Protein AF-A0AAV4CV41-F1 (afdb_monomer)

Organism: NCBI:txid259542

pLDDT: mean 81.93, std 13.0, range [35.09, 95.69]

Radius of gyration: 21.61 Å; Cα contacts (8 Å, |Δi|>4): 57; chains: 1; bounding box: 54×44×46 Å

Secondary structure (DSSP, 8-state):
-------HHHHHHHHHHHHHHHHHHTT-HHHHHHHHHHHHHHHTHHHHSTTHHHHHHHH-SSB-SSSSTT--B-HHHHHIIIIIHHHHSTTS-------HHHHHHHHHHHHHHHHHHHHHHHTT-

Solvent-accessible surface are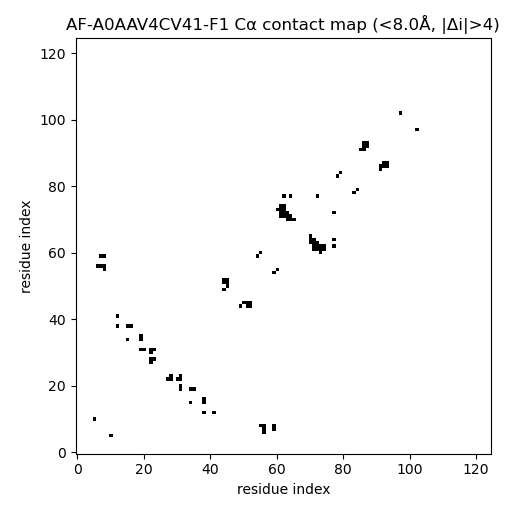a (backbone atoms only — not comparable to full-atom values): 7435 Å² total; per-residue (Å²): 131,85,80,78,78,63,50,77,56,57,44,53,51,53,52,49,63,67,45,38,62,54,26,59,75,64,77,33,55,68,59,30,53,54,48,52,54,50,52,54,50,62,74,44,26,54,82,77,40,71,64,50,54,60,48,35,63,76,58,49,92,39,49,59,94,58,94,55,84,86,59,54,37,55,57,67,62,51,42,49,73,41,57,52,44,50,34,70,38,95,91,35,73,76,74,85,75,76,48,57,67,60,51,51,49,47,65,70,45,43,62,60,53,51,51,50,51,51,53,60,52,61,78,71,111

Foldseek 3Di:
DDPPPDQLLRVVLVVLVVCLVVCVVVVVVVCNVVSVVVSVCSVCVCVVPNPVVVVCSVVNQFDAPDPDPPRTDHPVVVCCVPVVVQLPDDVHVDDPDCPVVVVVVCVVCVVVVVVVVVVVVVVVD

Sequence (125 aa):
MESSQLSYFDLHISCFEQMLPLFFSRDHHNYARYLTTYIILLLNLNDSHPGAEESIRVKGFGVCKSPASGARNAVDLTIEQTINRRAKCKGGIVGFRQNLAAYHKLCITRHNRANLALALFEERG

Mean predicted aligned error: 13.42 Å

Structure (mmCIF, N/CA/C/O backbone):
data_AF-A0AAV4CV41-F1
#
_entry.id   AF-A0AAV4CV41-F1
#
loop_
_atom_site.group_PDB
_atom_site.id
_atom_site.type_symbol
_atom_site.label_atom_id
_atom_site.label_alt_id
_atom_site.label_comp_id
_atom_site.label_asym_id
_atom_site.label_entity_id
_atom_site.label_seq_id
_atom_site.pdbx_PDB_ins_code
_atom_site.Cartn_x
_atom_site.Cartn_y
_atom_site.Cartn_z
_atom_site.occupancy
_atom_site.B_iso_or_equiv
_atom_site.auth_seq_id
_atom_site.auth_comp_id
_atom_site.auth_asym_id
_atom_site.auth_atom_id
_atom_site.pdbx_PDB_model_num
ATOM 1 N N . MET A 1 1 ? -22.294 -17.607 -21.917 1.00 35.09 1 MET A N 1
ATOM 2 C CA . MET A 1 1 ? -20.881 -18.034 -21.918 1.00 35.09 1 MET A CA 1
ATOM 3 C C . MET A 1 1 ? -20.188 -17.128 -20.917 1.00 35.09 1 MET A C 1
ATOM 5 O O . MET A 1 1 ? -20.269 -15.922 -21.106 1.00 35.09 1 MET A O 1
ATOM 9 N N . GLU A 1 2 ? -19.758 -17.689 -19.785 1.00 35.78 2 GLU A N 1
ATOM 10 C CA . GLU A 1 2 ? -19.431 -17.000 -18.523 1.00 35.78 2 GLU A CA 1
ATOM 11 C C . GLU A 1 2 ? -18.678 -15.680 -18.713 1.00 35.78 2 GLU A C 1
ATOM 13 O O . GLU A 1 2 ? -17.533 -15.658 -19.157 1.00 35.78 2 GLU A O 1
ATOM 18 N N . SER A 1 3 ? -19.311 -14.568 -18.334 1.00 40.44 3 SER A N 1
ATOM 19 C CA . SER A 1 3 ? -18.569 -13.359 -17.993 1.00 40.44 3 SER A CA 1
ATOM 20 C C . SER A 1 3 ? -17.770 -13.684 -16.735 1.00 40.44 3 SER A C 1
ATOM 22 O O . SER A 1 3 ? -18.353 -13.825 -15.659 1.00 40.44 3 SER A O 1
ATOM 24 N N . SER A 1 4 ? -16.464 -13.867 -16.889 1.00 46.56 4 SER A N 1
ATOM 25 C CA . SER A 1 4 ? -15.504 -14.124 -15.821 1.00 46.56 4 SER A CA 1
ATOM 26 C C . SER A 1 4 ? -15.662 -13.091 -14.701 1.00 46.56 4 SER A C 1
ATOM 28 O O . SER A 1 4 ? -15.189 -11.960 -14.803 1.00 46.56 4 SER A O 1
ATOM 30 N N . GLN A 1 5 ? -16.352 -13.465 -13.619 1.00 54.09 5 GLN A N 1
ATOM 31 C CA . GLN A 1 5 ? -16.355 -12.696 -12.377 1.00 54.09 5 GLN A CA 1
ATOM 32 C C . GLN A 1 5 ? -14.956 -12.808 -11.767 1.00 54.09 5 GLN A C 1
ATOM 34 O O . GLN A 1 5 ? -14.681 -13.691 -10.959 1.00 54.09 5 GLN A O 1
ATOM 39 N N . LEU A 1 6 ? -14.050 -11.929 -12.194 1.00 60.34 6 LEU A N 1
ATOM 40 C CA . LEU A 1 6 ? -12.780 -11.719 -11.512 1.00 60.34 6 LEU A CA 1
ATOM 41 C C . LEU A 1 6 ? -13.083 -11.367 -10.056 1.00 60.34 6 LEU A C 1
ATOM 43 O O . LEU A 1 6 ? -13.935 -10.515 -9.780 1.00 60.34 6 LEU A O 1
ATOM 47 N N . SER A 1 7 ? -12.401 -12.025 -9.118 1.00 74.56 7 SER A N 1
ATOM 48 C CA . SER A 1 7 ? -12.533 -11.643 -7.717 1.00 74.56 7 SER A CA 1
ATOM 49 C C . SER A 1 7 ? -12.045 -10.200 -7.539 1.00 74.56 7 SER A C 1
ATOM 51 O O . SER A 1 7 ? -11.239 -9.703 -8.329 1.00 74.56 7 SER A O 1
ATOM 53 N N . TYR A 1 8 ? -12.482 -9.521 -6.475 1.00 79.88 8 TYR A N 1
ATOM 54 C CA . TYR A 1 8 ? -12.022 -8.158 -6.177 1.00 79.88 8 TYR A CA 1
ATOM 55 C C . TYR A 1 8 ? -10.490 -8.027 -6.139 1.00 79.88 8 TYR A C 1
ATOM 57 O O . TYR A 1 8 ? -9.971 -6.962 -6.462 1.00 79.88 8 TYR A O 1
ATOM 65 N N . PHE A 1 9 ? -9.773 -9.091 -5.762 1.00 86.50 9 PHE A N 1
ATOM 66 C CA . PHE A 1 9 ? -8.312 -9.112 -5.747 1.00 86.50 9 PHE A CA 1
ATOM 67 C C . PHE A 1 9 ? -7.719 -9.113 -7.159 1.00 86.50 9 PHE A C 1
ATOM 69 O O . PHE A 1 9 ? -6.889 -8.265 -7.480 1.00 86.50 9 PHE A O 1
ATOM 76 N N . ASP A 1 10 ? -8.201 -10.007 -8.020 1.00 88.81 10 ASP A N 1
ATOM 77 C CA . ASP A 1 10 ? -7.690 -10.145 -9.389 1.00 88.81 10 ASP A CA 1
ATOM 78 C C . ASP A 1 10 ? -8.068 -8.926 -10.239 1.00 88.81 10 ASP A C 1
ATOM 80 O O . ASP A 1 10 ? -7.270 -8.437 -11.037 1.00 88.81 10 ASP A O 1
ATOM 84 N N . LEU A 1 11 ? -9.266 -8.374 -10.011 1.00 88.06 11 LEU A N 1
ATOM 85 C CA . LEU A 1 11 ? -9.707 -7.130 -10.635 1.00 88.06 11 LEU A CA 1
ATOM 86 C C . LEU A 1 11 ? -8.804 -5.952 -10.246 1.00 88.06 11 LEU A C 1
ATOM 88 O O . LEU A 1 11 ? -8.455 -5.135 -11.093 1.00 88.06 11 LEU A O 1
ATOM 92 N N . HIS A 1 12 ? -8.416 -5.861 -8.973 1.00 89.44 12 HIS A N 1
ATOM 93 C CA . HIS A 1 12 ? -7.544 -4.795 -8.476 1.00 89.44 12 HIS A CA 1
ATOM 94 C C . HIS A 1 12 ? -6.160 -4.837 -9.132 1.00 89.44 12 HIS A C 1
ATOM 96 O O . HIS A 1 12 ? -5.669 -3.802 -9.582 1.00 89.44 12 HIS A O 1
ATOM 102 N N . ILE A 1 13 ? -5.567 -6.029 -9.253 1.00 92.38 13 ILE A N 1
ATOM 103 C CA . ILE A 1 13 ? -4.292 -6.221 -9.958 1.00 92.38 13 ILE A CA 1
ATOM 104 C C . ILE A 1 13 ? -4.444 -5.867 -11.441 1.00 92.38 13 ILE A C 1
ATOM 106 O O . ILE A 1 13 ? -3.693 -5.032 -11.944 1.00 92.38 13 ILE A O 1
ATOM 110 N N . SER A 1 14 ? -5.462 -6.412 -12.116 1.00 93.88 14 SER A N 1
ATOM 111 C CA . SER A 1 14 ? -5.679 -6.186 -13.550 1.00 93.88 14 SER A CA 1
ATOM 112 C C . SER A 1 14 ? -5.886 -4.707 -13.894 1.00 93.88 14 SER A C 1
ATOM 114 O O . SER A 1 14 ? -5.331 -4.212 -14.876 1.00 93.88 14 SER A O 1
ATOM 116 N N . CYS A 1 15 ? -6.639 -3.966 -13.076 1.00 93.69 15 CYS A N 1
ATOM 117 C CA . CYS A 1 15 ? -6.804 -2.523 -13.250 1.00 93.69 15 CYS A CA 1
ATOM 118 C C . CYS A 1 15 ? -5.459 -1.791 -13.185 1.00 93.69 15 CYS A C 1
ATOM 120 O O . CYS A 1 15 ? -5.188 -0.914 -14.007 1.00 93.69 15 CYS A O 1
ATOM 122 N N . PHE A 1 16 ? -4.596 -2.150 -12.235 1.00 94.12 16 PHE A N 1
ATOM 123 C CA . PHE A 1 16 ? -3.294 -1.508 -12.095 1.00 94.12 16 PHE A CA 1
ATOM 124 C C . PHE A 1 16 ? -2.312 -1.873 -13.203 1.00 94.12 16 PHE A C 1
ATOM 126 O O . PHE A 1 16 ? -1.596 -0.988 -13.676 1.00 94.12 16 PHE A O 1
ATOM 133 N N . GLU A 1 17 ? -2.321 -3.116 -13.676 1.00 94.69 17 GLU A N 1
ATOM 134 C CA . GLU A 1 17 ? -1.551 -3.525 -14.855 1.00 94.69 17 GLU A CA 1
ATOM 135 C C . GLU A 1 17 ? -1.960 -2.722 -16.097 1.00 94.69 17 GLU A C 1
ATOM 137 O O . GLU A 1 17 ? -1.099 -2.251 -16.837 1.00 94.69 17 GLU A O 1
ATOM 142 N N . GLN A 1 18 ? -3.261 -2.477 -16.288 1.00 95.06 18 GLN A N 1
ATOM 143 C CA . GLN A 1 18 ? -3.771 -1.666 -17.401 1.00 95.06 18 GLN A CA 1
ATOM 144 C C . GLN A 1 18 ? -3.461 -0.168 -17.252 1.00 95.06 18 GLN A C 1
ATOM 146 O O . GLN A 1 18 ? -3.247 0.526 -18.247 1.00 95.06 18 GLN A O 1
ATOM 151 N N . MET A 1 19 ? -3.414 0.355 -16.023 1.00 95.50 19 MET A N 1
ATOM 152 C CA . MET A 1 19 ? -3.051 1.753 -15.760 1.00 95.50 19 MET A CA 1
ATOM 153 C C . MET A 1 19 ? -1.551 2.019 -15.910 1.00 95.50 19 MET A C 1
ATOM 155 O O . MET A 1 19 ? -1.155 3.145 -16.215 1.00 95.50 19 MET A O 1
ATOM 159 N N . LEU A 1 20 ? -0.703 1.014 -15.693 1.00 95.19 20 LEU A N 1
ATOM 160 C CA . LEU A 1 20 ? 0.745 1.190 -15.662 1.00 95.19 20 LEU A CA 1
ATOM 161 C C . LEU A 1 20 ? 1.317 1.806 -16.964 1.00 95.19 20 LEU A C 1
ATOM 163 O O . LEU A 1 20 ? 2.045 2.800 -16.861 1.00 95.19 20 LEU A O 1
ATOM 167 N N . PRO A 1 21 ? 0.943 1.351 -18.180 1.00 95.19 21 PRO A N 1
ATOM 168 C CA . PRO A 1 21 ? 1.339 2.005 -19.433 1.00 95.19 21 PRO A CA 1
ATOM 169 C C . PRO A 1 21 ? 0.876 3.464 -19.547 1.00 95.19 21 PRO A C 1
ATOM 171 O O . PRO A 1 21 ? 1.560 4.297 -20.148 1.00 95.19 21 PRO A O 1
ATOM 174 N N . LEU A 1 22 ? -0.271 3.811 -18.953 1.00 95.56 22 LEU A N 1
ATOM 175 C CA . LEU A 1 22 ? -0.772 5.186 -18.952 1.00 95.56 22 LEU A CA 1
ATOM 176 C C . LEU A 1 22 ? 0.122 6.094 -18.104 1.00 95.56 22 LEU A C 1
ATOM 178 O O . LEU A 1 22 ? 0.401 7.219 -18.503 1.00 95.56 22 LEU A O 1
ATOM 182 N N . PHE A 1 23 ? 0.637 5.608 -16.972 1.0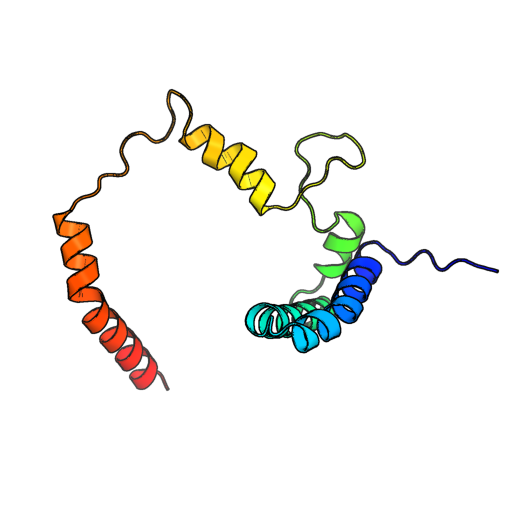0 95.19 23 PHE A N 1
ATOM 183 C CA . PHE A 1 23 ? 1.580 6.389 -16.170 1.00 95.19 23 PHE A CA 1
ATOM 184 C C . PHE A 1 23 ? 2.925 6.584 -16.866 1.00 95.19 23 PHE A C 1
ATOM 186 O O . PHE A 1 23 ? 3.481 7.681 -16.797 1.00 95.19 23 PHE A O 1
ATOM 193 N N . PHE A 1 24 ? 3.417 5.563 -17.572 1.00 92.94 24 PHE A N 1
ATOM 194 C CA . PHE A 1 24 ? 4.619 5.698 -18.395 1.00 92.94 24 PHE A CA 1
ATOM 195 C C . PHE A 1 24 ? 4.422 6.677 -19.559 1.00 92.94 24 PHE A C 1
ATOM 197 O O . PHE A 1 24 ? 5.305 7.483 -19.820 1.00 92.94 24 PHE A O 1
ATOM 204 N N . SER A 1 25 ? 3.264 6.664 -20.225 1.00 95.69 25 SER A N 1
ATOM 205 C CA . SER A 1 25 ? 3.001 7.549 -21.375 1.00 95.69 25 SER A CA 1
ATOM 206 C C . SER A 1 25 ? 2.665 9.000 -21.008 1.00 95.69 25 SER A C 1
ATOM 208 O O . SER A 1 25 ? 2.638 9.862 -21.884 1.00 95.69 25 SER A O 1
ATOM 210 N N . ARG A 1 26 ? 2.391 9.291 -19.731 1.00 94.44 26 ARG A N 1
ATOM 211 C CA . ARG A 1 26 ? 1.999 10.624 -19.233 1.00 94.44 26 ARG A CA 1
ATOM 212 C C . ARG A 1 26 ? 3.057 11.286 -18.343 1.00 94.44 26 ARG A C 1
ATOM 214 O O . ARG A 1 26 ? 2.710 12.136 -17.529 1.00 94.44 26 ARG A O 1
ATOM 221 N N . ASP A 1 27 ? 4.320 10.872 -18.452 1.00 93.50 27 ASP A N 1
ATOM 222 C CA . ASP A 1 27 ? 5.445 11.380 -17.645 1.00 93.50 27 ASP A CA 1
ATOM 223 C C . ASP A 1 27 ? 5.226 11.283 -16.120 1.00 93.50 27 ASP A C 1
ATOM 225 O O . ASP A 1 27 ? 5.861 11.968 -15.312 1.00 93.50 27 ASP A O 1
ATOM 229 N N . HIS A 1 28 ? 4.359 10.372 -15.673 1.00 92.88 28 HIS A N 1
ATOM 230 C CA . HIS A 1 28 ? 4.106 10.111 -14.259 1.00 92.88 28 HIS A CA 1
ATOM 231 C C . HIS A 1 28 ? 5.100 9.079 -13.706 1.00 92.88 28 HIS A C 1
ATOM 233 O O . HIS A 1 28 ? 4.719 8.104 -13.058 1.00 92.88 28 HIS A O 1
ATOM 239 N N . HIS A 1 29 ? 6.399 9.306 -13.928 1.00 91.19 29 HIS A N 1
ATOM 240 C CA . HIS A 1 29 ? 7.472 8.343 -13.644 1.00 91.19 29 HIS A CA 1
ATOM 241 C C . HIS A 1 29 ? 7.500 7.838 -12.198 1.00 91.19 29 HIS A C 1
ATOM 243 O O . HIS A 1 29 ? 7.791 6.668 -11.958 1.00 91.19 29 HIS A O 1
ATOM 249 N N . ASN A 1 30 ? 7.180 8.695 -11.223 1.00 93.88 30 ASN A N 1
ATOM 250 C CA . ASN A 1 30 ? 7.110 8.272 -9.824 1.00 93.88 30 ASN A CA 1
ATOM 251 C C . ASN A 1 30 ? 5.963 7.282 -9.598 1.00 93.88 30 ASN A C 1
ATOM 253 O O . ASN A 1 30 ? 6.179 6.240 -8.989 1.00 93.88 30 ASN A O 1
ATOM 257 N N . TYR A 1 31 ? 4.775 7.563 -10.138 1.00 93.12 31 TYR A N 1
ATOM 258 C CA . TYR A 1 31 ? 3.639 6.645 -10.050 1.00 93.12 31 TYR A CA 1
ATOM 259 C C . TYR A 1 31 ? 3.926 5.340 -10.785 1.00 93.12 31 TYR A C 1
ATOM 261 O O . TYR A 1 31 ? 3.701 4.281 -10.216 1.00 93.12 31 TYR A O 1
ATOM 269 N N . ALA A 1 32 ? 4.504 5.399 -11.986 1.00 93.75 32 ALA A N 1
ATOM 270 C CA . ALA A 1 32 ? 4.883 4.208 -12.740 1.00 93.75 32 ALA A CA 1
ATOM 271 C C . ALA A 1 32 ? 5.885 3.332 -11.965 1.00 93.75 32 ALA A C 1
ATOM 273 O O . ALA A 1 32 ? 5.688 2.123 -11.834 1.00 93.75 32 ALA A O 1
ATOM 274 N N . ARG A 1 33 ? 6.919 3.946 -11.369 1.00 94.38 33 ARG A N 1
ATOM 275 C CA . ARG A 1 33 ? 7.912 3.249 -10.538 1.00 94.38 33 ARG A CA 1
ATOM 276 C C . ARG A 1 33 ? 7.257 2.556 -9.344 1.00 94.38 33 ARG A C 1
ATOM 278 O O . ARG A 1 33 ? 7.427 1.353 -9.173 1.00 94.38 33 ARG A O 1
ATOM 285 N N . TYR A 1 34 ? 6.508 3.302 -8.531 1.00 95.44 34 TYR A N 1
ATOM 286 C CA . TYR A 1 34 ? 5.906 2.751 -7.316 1.00 95.44 34 TYR A CA 1
ATOM 287 C C . TYR A 1 34 ? 4.808 1.733 -7.618 1.00 95.44 34 TYR A C 1
ATOM 289 O O . TYR A 1 34 ? 4.718 0.724 -6.923 1.00 95.44 34 TYR A O 1
ATOM 297 N N . LEU A 1 35 ? 4.014 1.953 -8.669 1.00 95.25 35 LEU A N 1
ATOM 298 C CA . LEU A 1 35 ? 2.970 1.020 -9.070 1.00 95.25 35 LEU A CA 1
ATOM 299 C C . LEU A 1 35 ? 3.554 -0.309 -9.552 1.00 95.25 35 LEU A C 1
ATOM 301 O O . LEU A 1 35 ? 3.037 -1.358 -9.186 1.00 95.25 35 LEU A O 1
ATOM 305 N N . THR A 1 36 ? 4.663 -0.277 -10.297 1.00 95.50 36 THR A N 1
ATOM 306 C CA . THR A 1 36 ? 5.364 -1.496 -10.732 1.00 95.50 36 THR A CA 1
ATOM 307 C C . THR A 1 36 ? 5.793 -2.334 -9.528 1.00 95.50 36 THR A C 1
ATOM 309 O O . THR A 1 36 ? 5.482 -3.520 -9.450 1.00 95.50 36 THR A O 1
ATOM 312 N N . THR A 1 37 ? 6.459 -1.716 -8.545 1.00 95.44 37 THR A N 1
ATOM 313 C CA . THR A 1 37 ? 6.863 -2.412 -7.313 1.00 95.44 37 THR A CA 1
ATOM 314 C C . THR A 1 37 ? 5.655 -2.935 -6.542 1.00 95.44 37 THR A C 1
ATOM 316 O O . THR A 1 37 ? 5.680 -4.059 -6.054 1.00 95.44 37 THR A O 1
ATOM 319 N N . TYR A 1 38 ? 4.585 -2.146 -6.457 1.00 94.44 38 TYR A N 1
ATOM 320 C CA . TYR A 1 38 ? 3.358 -2.543 -5.775 1.00 94.44 38 TYR A CA 1
ATOM 321 C C . TYR A 1 38 ? 2.700 -3.776 -6.414 1.00 94.44 38 TYR A C 1
ATOM 323 O O . TYR A 1 38 ? 2.342 -4.702 -5.692 1.00 94.44 38 TYR A O 1
ATOM 331 N N . ILE A 1 39 ? 2.597 -3.832 -7.747 1.00 95.00 39 ILE A N 1
ATOM 332 C CA . ILE A 1 39 ? 2.060 -5.001 -8.463 1.00 95.00 39 ILE A CA 1
ATOM 333 C C . ILE A 1 39 ? 2.919 -6.240 -8.181 1.00 95.00 39 ILE A C 1
ATOM 335 O O . ILE A 1 39 ? 2.381 -7.278 -7.811 1.00 95.00 39 ILE A O 1
ATOM 339 N N . ILE A 1 40 ? 4.250 -6.127 -8.264 1.00 95.12 40 ILE A N 1
ATOM 340 C CA . ILE A 1 40 ? 5.167 -7.245 -7.974 1.00 95.12 40 ILE A CA 1
ATOM 341 C C . ILE A 1 40 ? 4.980 -7.763 -6.540 1.00 95.12 40 ILE A C 1
ATOM 343 O O . ILE A 1 40 ? 4.978 -8.972 -6.316 1.00 95.12 40 ILE A O 1
ATOM 347 N N . LEU A 1 41 ? 4.798 -6.868 -5.565 1.00 94.25 41 LEU A N 1
ATOM 348 C CA . LEU A 1 41 ? 4.532 -7.257 -4.177 1.00 94.25 41 LEU A CA 1
ATOM 349 C C . LEU A 1 41 ? 3.201 -8.003 -4.027 1.00 94.25 41 LEU A C 1
ATOM 351 O O . LEU A 1 41 ? 3.134 -8.956 -3.256 1.00 94.25 41 LEU A O 1
ATOM 355 N N . LEU A 1 42 ? 2.158 -7.594 -4.757 1.00 92.62 42 LEU A N 1
ATOM 356 C CA . LEU A 1 42 ? 0.868 -8.289 -4.749 1.00 92.62 42 LEU A CA 1
ATOM 357 C C . LEU A 1 42 ? 0.943 -9.670 -5.409 1.00 92.62 42 LEU A C 1
ATOM 359 O O . LEU A 1 42 ? 0.320 -10.603 -4.913 1.00 92.62 42 LEU A O 1
ATOM 363 N N . LEU A 1 43 ? 1.712 -9.815 -6.489 1.00 92.94 43 LEU A N 1
ATOM 364 C CA . LEU A 1 43 ? 1.900 -11.103 -7.163 1.00 92.94 43 LEU A CA 1
ATOM 365 C C . LEU A 1 43 ? 2.716 -12.088 -6.309 1.00 92.94 43 LEU A C 1
ATOM 367 O O . LEU A 1 43 ? 2.419 -13.276 -6.291 1.00 92.94 43 LEU A O 1
ATOM 371 N N . ASN A 1 44 ? 3.690 -11.588 -5.542 1.00 94.62 44 ASN A N 1
ATOM 372 C CA . ASN A 1 44 ? 4.514 -12.387 -4.624 1.00 94.62 44 ASN A CA 1
ATOM 373 C C . ASN A 1 44 ? 3.931 -12.467 -3.201 1.00 94.62 44 ASN A C 1
ATOM 375 O O . ASN A 1 44 ? 4.645 -12.755 -2.231 1.00 94.62 44 ASN A O 1
ATOM 379 N N . LEU A 1 45 ? 2.647 -12.147 -3.027 1.00 91.88 45 LEU A N 1
ATOM 380 C CA . LEU A 1 45 ? 2.067 -11.989 -1.699 1.00 91.88 45 LEU A CA 1
ATOM 381 C C . LEU A 1 45 ? 1.996 -13.318 -0.939 1.00 91.88 45 LEU A C 1
ATOM 383 O O . LEU A 1 45 ? 2.286 -13.333 0.252 1.00 91.88 45 LEU A O 1
ATOM 387 N N . ASN A 1 46 ? 1.682 -14.427 -1.614 1.00 90.81 46 ASN A N 1
ATOM 388 C CA . ASN A 1 46 ? 1.635 -15.748 -0.976 1.00 90.81 46 ASN A CA 1
ATOM 389 C C . ASN A 1 46 ? 3.002 -16.228 -0.490 1.00 90.81 46 ASN A C 1
ATOM 391 O O . ASN A 1 46 ? 3.077 -16.831 0.577 1.00 90.81 46 ASN A O 1
ATOM 395 N N . ASP A 1 47 ? 4.067 -15.929 -1.234 1.00 92.81 47 ASP A N 1
ATOM 396 C CA . ASP A 1 47 ? 5.423 -16.344 -0.869 1.00 92.81 47 ASP A CA 1
ATOM 397 C C . ASP A 1 47 ? 5.989 -15.472 0.255 1.00 92.81 47 ASP A C 1
ATOM 399 O O . ASP A 1 47 ? 6.614 -15.967 1.191 1.00 92.81 47 ASP A O 1
ATOM 403 N N . SER A 1 48 ? 5.753 -14.159 0.184 1.00 94.06 48 SER A N 1
ATOM 404 C CA . SER A 1 48 ? 6.250 -13.213 1.188 1.00 94.06 48 SER A CA 1
ATOM 405 C C . SER A 1 48 ? 5.430 -13.220 2.482 1.00 94.06 48 SER A C 1
ATOM 407 O O . SER A 1 48 ? 5.992 -13.051 3.563 1.00 94.06 48 SER A O 1
ATOM 409 N N . HIS A 1 49 ? 4.109 -13.401 2.385 1.00 92.00 49 HIS A N 1
ATOM 410 C CA . HIS A 1 49 ? 3.161 -13.340 3.498 1.00 92.00 49 HIS A CA 1
ATOM 411 C C . HIS A 1 49 ? 2.026 -14.371 3.315 1.00 92.00 49 HIS A C 1
ATOM 413 O O . HIS A 1 49 ? 0.896 -14.003 2.964 1.00 92.00 49 HIS A O 1
ATOM 419 N N . PRO A 1 50 ? 2.286 -15.664 3.582 1.00 93.62 50 PRO A N 1
ATOM 420 C CA . PRO A 1 50 ? 1.288 -16.723 3.445 1.00 93.62 50 PRO A CA 1
ATOM 421 C C . PRO A 1 50 ? -0.027 -16.403 4.177 1.00 93.62 50 PRO A C 1
ATOM 423 O O . PRO A 1 50 ? -0.026 -15.990 5.337 1.00 93.62 50 PRO A O 1
ATOM 426 N N . GLY A 1 51 ? -1.163 -16.579 3.495 1.00 89.25 51 GLY A N 1
ATOM 427 C CA . GLY A 1 51 ? -2.506 -16.304 4.034 1.00 89.25 51 GLY A CA 1
ATOM 428 C C . GLY A 1 51 ? -2.969 -14.841 3.943 1.00 89.25 51 GLY A C 1
ATOM 429 O O . GLY A 1 51 ? -4.138 -14.541 4.219 1.00 89.25 51 GLY A O 1
ATOM 430 N N . ALA A 1 52 ? -2.101 -13.916 3.517 1.00 89.19 52 ALA A N 1
ATOM 431 C CA . ALA A 1 52 ? -2.491 -12.527 3.281 1.00 89.19 52 ALA A CA 1
ATOM 432 C C . ALA A 1 52 ? -3.417 -12.393 2.063 1.00 89.19 52 ALA A C 1
ATOM 434 O O . ALA A 1 52 ? -4.407 -11.666 2.138 1.00 89.19 52 ALA A O 1
ATOM 435 N N . GLU A 1 53 ? -3.154 -13.122 0.974 1.00 89.00 53 GLU A N 1
ATOM 436 C CA . GLU A 1 53 ? -4.013 -13.098 -0.215 1.00 89.00 53 GLU A CA 1
ATOM 437 C C . GLU A 1 53 ? -5.435 -13.570 0.106 1.00 89.00 53 GLU A C 1
ATOM 439 O O . GLU A 1 53 ? -6.398 -12.870 -0.199 1.00 89.00 53 GLU A O 1
ATOM 444 N N . GLU A 1 54 ? -5.580 -14.706 0.793 1.00 88.56 54 GLU A N 1
ATOM 445 C CA . GLU A 1 54 ? -6.885 -15.216 1.230 1.00 88.56 54 GLU A CA 1
ATOM 446 C C . GLU A 1 54 ? -7.606 -14.201 2.127 1.00 88.56 54 GLU A C 1
ATOM 448 O O . GLU A 1 54 ? -8.780 -13.882 1.915 1.00 88.56 54 GLU A O 1
ATOM 453 N N . SER A 1 55 ? -6.878 -13.608 3.078 1.00 86.44 55 SER A N 1
ATOM 454 C CA . SER A 1 55 ? -7.417 -12.556 3.939 1.00 86.44 55 SER A CA 1
ATOM 455 C C . SER A 1 55 ? -7.934 -11.363 3.136 1.00 86.44 55 SER A C 1
ATOM 457 O O . SER A 1 55 ? -8.988 -10.828 3.476 1.00 86.44 55 SER A O 1
ATOM 459 N N . ILE A 1 56 ? -7.243 -10.951 2.071 1.00 86.88 56 ILE A N 1
ATOM 460 C CA . ILE A 1 56 ? -7.670 -9.849 1.201 1.00 86.88 56 ILE A CA 1
ATOM 461 C C . ILE A 1 56 ? -8.822 -10.275 0.289 1.00 86.88 56 ILE A C 1
ATOM 463 O O . ILE A 1 56 ? -9.733 -9.485 0.066 1.00 86.88 56 ILE A O 1
ATOM 467 N N . ARG A 1 57 ? -8.854 -11.510 -0.212 1.00 86.56 57 ARG A N 1
ATOM 468 C CA . ARG A 1 57 ? -9.983 -12.007 -1.013 1.00 86.56 57 ARG A CA 1
ATOM 469 C C . ARG A 1 57 ? -11.278 -12.033 -0.196 1.00 86.56 57 ARG A C 1
ATOM 471 O O . ARG A 1 57 ? -12.325 -11.645 -0.706 1.00 86.56 57 ARG A O 1
ATOM 478 N N . VAL A 1 58 ? -11.201 -12.397 1.086 1.00 83.56 58 VAL A N 1
ATOM 479 C CA . VAL A 1 58 ? -12.358 -12.423 2.001 1.00 83.56 58 VAL A CA 1
ATOM 480 C C . VAL A 1 58 ? -12.700 -11.031 2.540 1.00 83.56 58 VAL A C 1
ATOM 482 O O . VAL A 1 58 ? -13.868 -10.642 2.597 1.00 83.56 58 VAL A O 1
ATOM 485 N N . LYS A 1 59 ? -11.695 -10.265 2.980 1.00 78.75 59 LYS A N 1
ATOM 486 C CA . LYS A 1 59 ? -11.895 -8.990 3.686 1.00 78.75 59 LYS A CA 1
ATOM 487 C C . LYS A 1 59 ? -11.726 -7.766 2.793 1.00 78.75 59 LYS A C 1
ATOM 489 O O . LYS A 1 59 ? -12.041 -6.685 3.263 1.00 78.75 59 LYS A O 1
ATOM 494 N N . GLY A 1 60 ? -11.282 -7.878 1.550 1.00 81.19 60 GLY A N 1
ATOM 495 C CA . GLY A 1 60 ? -10.986 -6.755 0.654 1.00 81.19 60 GLY A CA 1
ATOM 496 C C . GLY A 1 60 ? -9.803 -5.878 1.098 1.00 81.19 60 GLY A C 1
ATOM 497 O O . GLY A 1 60 ? -9.272 -6.013 2.197 1.00 81.19 60 GLY A O 1
ATOM 498 N N . PHE A 1 61 ? -9.419 -4.921 0.247 1.00 81.69 61 PHE A N 1
ATOM 499 C CA . PHE A 1 61 ? -8.329 -3.962 0.511 1.00 81.69 61 PHE A CA 1
ATOM 500 C C . PHE A 1 61 ? -8.725 -2.769 1.399 1.00 81.69 61 PHE A C 1
ATOM 502 O O . PHE A 1 61 ? -7.872 -1.997 1.832 1.00 81.69 61 PHE A O 1
ATOM 509 N N . GLY A 1 62 ? -10.025 -2.571 1.625 1.00 83.81 62 GLY A N 1
ATOM 510 C CA . GLY A 1 62 ? -10.568 -1.394 2.298 1.00 83.81 62 GLY A CA 1
ATOM 511 C C . GLY A 1 62 ? -11.094 -1.689 3.697 1.00 83.81 62 GLY A C 1
ATOM 512 O O . GLY A 1 62 ? -11.583 -2.781 3.989 1.00 83.81 62 GLY A O 1
ATOM 513 N N . VAL A 1 63 ? -11.077 -0.670 4.546 1.00 83.12 63 VAL A N 1
ATOM 514 C CA . VAL A 1 63 ? -11.649 -0.712 5.895 1.00 83.12 63 VAL A CA 1
ATOM 515 C C . VAL A 1 63 ? -13.062 -0.142 5.880 1.00 83.12 63 VAL A C 1
ATOM 517 O O . VAL A 1 63 ? -13.365 0.786 5.132 1.00 83.12 63 VAL A O 1
ATOM 520 N N . CYS A 1 64 ? -13.943 -0.701 6.705 1.00 82.56 64 CYS A N 1
ATOM 521 C CA . CYS A 1 64 ? -15.313 -0.225 6.843 1.00 82.56 64 CYS A CA 1
ATOM 522 C C . CYS A 1 64 ? -15.568 0.224 8.278 1.00 82.56 64 CYS A C 1
ATOM 524 O O . CYS A 1 64 ? -15.226 -0.486 9.220 1.00 82.56 64 CYS A O 1
ATOM 526 N N . LYS A 1 65 ? -16.191 1.392 8.445 1.00 80.56 65 LYS A N 1
ATOM 527 C CA . LYS A 1 65 ? -16.625 1.890 9.763 1.00 80.56 65 LYS A CA 1
ATOM 528 C C . LYS A 1 65 ? -18.058 1.490 10.103 1.00 80.56 65 LYS A C 1
ATOM 530 O O . LYS A 1 65 ? -18.463 1.618 11.253 1.00 80.56 65 LYS A O 1
ATOM 535 N N . SER A 1 66 ? -18.828 1.072 9.103 1.00 80.12 66 SER A N 1
ATOM 536 C CA . SER A 1 66 ? -20.212 0.637 9.246 1.00 80.12 66 SER A CA 1
ATOM 537 C C . SER A 1 66 ? -20.359 -0.797 8.728 1.00 80.12 66 SER A C 1
ATOM 539 O O . SER A 1 66 ? -19.555 -1.249 7.916 1.00 80.12 66 SER A O 1
ATOM 541 N N . PRO A 1 67 ? -21.385 -1.538 9.160 1.00 77.50 67 PRO A N 1
ATOM 542 C CA . PRO A 1 67 ? -21.684 -2.856 8.603 1.00 77.50 67 PRO A CA 1
ATOM 543 C C . PRO A 1 67 ? -22.344 -2.784 7.212 1.00 77.50 67 PRO A C 1
ATOM 545 O O . PRO A 1 67 ? -22.693 -3.816 6.649 1.00 77.50 67 PRO A O 1
ATOM 548 N N . ALA A 1 68 ? -22.546 -1.583 6.655 1.00 80.25 68 ALA A N 1
ATOM 549 C CA . ALA A 1 68 ? -23.202 -1.410 5.366 1.00 80.25 68 ALA A CA 1
ATOM 550 C C . ALA A 1 68 ? -22.329 -1.941 4.218 1.00 80.25 68 ALA A C 1
ATOM 552 O O . ALA A 1 68 ? -21.130 -1.652 4.136 1.00 80.25 68 ALA A O 1
ATOM 553 N N . SER A 1 69 ? -22.954 -2.687 3.305 1.00 73.19 69 SER A N 1
ATOM 554 C CA . SER A 1 69 ? -22.301 -3.147 2.078 1.00 73.19 69 SER A CA 1
ATOM 555 C C . SER A 1 69 ? -21.858 -1.952 1.226 1.00 73.19 69 SER A C 1
ATOM 557 O O . SER A 1 69 ? -22.561 -0.948 1.141 1.00 73.19 69 SER A O 1
ATOM 559 N N . GLY A 1 70 ? -20.667 -2.038 0.628 1.00 72.12 70 GLY A N 1
ATOM 560 C CA . GLY A 1 70 ? -20.104 -0.980 -0.221 1.00 72.12 70 GLY A CA 1
ATOM 561 C C . GLY A 1 70 ? -19.534 0.242 0.512 1.00 72.12 70 GLY A C 1
ATOM 562 O O . GLY A 1 70 ? -18.974 1.117 -0.135 1.00 72.12 70 GLY A O 1
ATOM 563 N N . ALA A 1 71 ? -19.592 0.311 1.846 1.00 78.56 71 ALA A N 1
ATOM 564 C CA . ALA A 1 71 ? -19.076 1.455 2.612 1.00 78.56 71 ALA A CA 1
ATOM 565 C C . ALA A 1 71 ? -17.564 1.378 2.935 1.00 78.56 71 ALA A C 1
ATOM 567 O O . ALA A 1 71 ? -17.047 2.153 3.751 1.00 78.56 71 ALA A O 1
ATOM 568 N N . ARG A 1 72 ? -16.844 0.433 2.315 1.00 81.69 72 ARG A N 1
ATOM 569 C CA . ARG A 1 72 ? -15.398 0.261 2.495 1.00 81.69 72 ARG A CA 1
ATOM 570 C C . ARG A 1 72 ? -14.646 1.395 1.816 1.00 81.69 72 ARG A C 1
ATOM 572 O O . ARG A 1 72 ? -14.923 1.737 0.674 1.00 81.69 72 ARG A O 1
ATOM 579 N N . ASN A 1 73 ? -13.660 1.935 2.515 1.00 83.69 73 ASN A N 1
ATOM 580 C CA . ASN A 1 73 ? -12.822 3.020 2.031 1.00 83.69 73 ASN A CA 1
ATOM 581 C C . ASN A 1 73 ? -11.344 2.660 2.162 1.00 83.69 73 ASN A C 1
ATOM 583 O O . ASN A 1 73 ? -10.969 1.745 2.903 1.00 83.69 73 ASN A O 1
ATOM 587 N N . ALA A 1 74 ? -10.498 3.414 1.460 1.00 84.56 74 ALA A N 1
ATOM 588 C CA . ALA A 1 74 ? -9.059 3.340 1.651 1.00 84.56 74 ALA A CA 1
ATOM 589 C C . ALA A 1 74 ? -8.698 3.582 3.129 1.00 84.56 74 ALA A C 1
ATOM 591 O O . ALA A 1 74 ? -9.329 4.390 3.825 1.00 84.56 74 ALA A O 1
ATOM 592 N N . VAL A 1 75 ? -7.677 2.867 3.606 1.00 84.56 75 VAL A N 1
ATOM 593 C CA . VAL A 1 75 ? -7.221 2.926 5.005 1.00 84.56 75 VAL A CA 1
ATOM 594 C C . VAL A 1 75 ? -6.852 4.352 5.404 1.00 84.56 75 VAL A C 1
ATOM 596 O O . VAL A 1 75 ? -7.300 4.826 6.445 1.00 84.56 75 VAL A O 1
ATOM 599 N N . ASP A 1 76 ? -6.121 5.057 4.542 1.00 84.12 76 ASP A N 1
ATOM 600 C CA . ASP A 1 76 ? -5.682 6.434 4.781 1.00 84.12 76 ASP A CA 1
ATOM 601 C C . ASP A 1 76 ? -6.861 7.401 4.979 1.00 84.12 76 ASP A C 1
ATOM 603 O O . ASP A 1 76 ? -6.939 8.114 5.981 1.00 84.12 76 ASP A O 1
ATOM 607 N N . LEU A 1 77 ? -7.869 7.321 4.104 1.00 86.69 77 LEU A N 1
ATOM 608 C CA . LEU A 1 77 ? -9.086 8.126 4.224 1.00 86.69 77 LEU A CA 1
ATOM 609 C C . LEU A 1 77 ? -9.803 7.866 5.556 1.00 86.69 77 LEU A C 1
ATOM 611 O O . LEU A 1 77 ? -10.327 8.780 6.195 1.00 86.69 77 LEU A O 1
ATOM 615 N N . THR A 1 78 ? -9.802 6.612 6.002 1.00 86.31 78 THR A N 1
ATOM 616 C CA . THR A 1 78 ? -10.408 6.232 7.277 1.00 86.31 78 THR A CA 1
ATOM 617 C C . THR A 1 78 ? -9.624 6.781 8.460 1.00 86.31 78 THR A C 1
ATOM 619 O O . THR A 1 78 ? -10.245 7.264 9.408 1.00 86.31 78 THR A O 1
ATOM 622 N N . ILE A 1 79 ? -8.290 6.768 8.409 1.00 85.56 79 ILE A N 1
ATOM 623 C CA . ILE A 1 79 ? -7.424 7.383 9.424 1.00 85.56 79 ILE A CA 1
ATOM 624 C C . ILE A 1 79 ? -7.694 8.889 9.509 1.00 85.56 79 ILE A C 1
ATOM 626 O O . ILE A 1 79 ? -7.916 9.397 10.613 1.00 85.56 79 ILE A O 1
ATOM 630 N N . GLU A 1 80 ? -7.785 9.591 8.373 1.00 86.31 80 GLU A N 1
ATOM 631 C CA . GLU A 1 80 ? -8.078 11.030 8.365 1.00 86.31 80 GLU A CA 1
ATOM 632 C C . GLU A 1 80 ? -9.444 11.318 9.012 1.00 86.31 80 GLU A C 1
ATOM 634 O O . GLU A 1 80 ? -9.573 12.160 9.905 1.00 86.31 80 GLU A O 1
ATOM 639 N N . GLN A 1 81 ? -10.469 10.549 8.635 1.00 83.88 81 GLN A N 1
ATOM 640 C CA . GLN A 1 81 ? -11.834 10.706 9.145 1.00 83.88 81 GLN A CA 1
ATOM 641 C C . GLN A 1 81 ? -12.034 10.231 10.594 1.00 83.88 81 GLN A C 1
ATOM 643 O O . GLN A 1 81 ? -13.099 10.480 11.175 1.00 83.88 81 GLN A O 1
ATOM 648 N N . THR A 1 82 ? -11.075 9.506 11.174 1.00 84.69 82 THR A N 1
ATOM 649 C CA . THR A 1 82 ? -11.166 8.961 12.537 1.00 84.69 82 THR A CA 1
ATOM 650 C C . THR A 1 82 ? -10.115 9.569 13.445 1.00 84.69 82 THR A C 1
ATOM 652 O O . THR A 1 82 ? -10.452 10.442 14.241 1.00 84.69 82 THR A O 1
ATOM 655 N N . ILE A 1 83 ? -8.869 9.118 13.337 1.00 81.88 83 ILE A N 1
ATOM 656 C CA . ILE A 1 83 ? -7.764 9.468 14.225 1.00 81.88 83 ILE A CA 1
ATOM 657 C C . ILE A 1 83 ? -7.434 10.948 14.078 1.00 81.88 83 ILE A C 1
ATOM 659 O O . ILE A 1 83 ? -7.451 11.665 15.077 1.00 81.88 83 ILE A O 1
ATOM 663 N N . ASN A 1 84 ? -7.231 11.437 12.852 1.00 85.75 84 ASN A N 1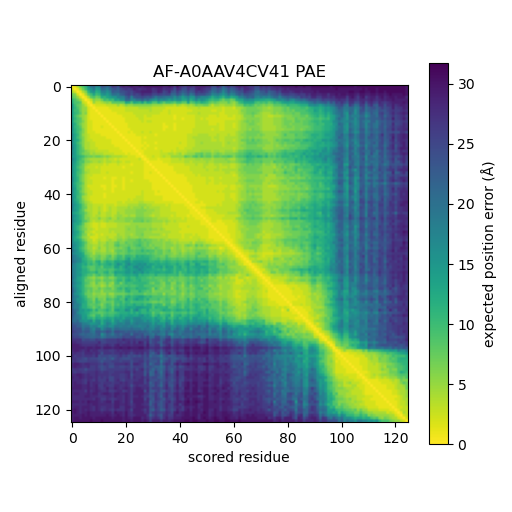
ATOM 664 C CA . ASN A 1 84 ? -6.825 12.830 12.651 1.00 85.75 84 ASN A CA 1
ATOM 665 C C . ASN A 1 84 ? -7.964 13.785 12.993 1.00 85.75 84 ASN A C 1
ATOM 667 O O . ASN A 1 84 ? -7.747 14.780 13.684 1.00 85.75 84 ASN A O 1
ATOM 671 N N . ARG A 1 85 ? -9.200 13.453 12.602 1.00 82.25 85 ARG A N 1
ATOM 672 C CA . ARG A 1 85 ? -10.381 14.211 13.023 1.00 82.25 85 ARG A CA 1
ATOM 673 C C . ARG A 1 85 ? -10.515 14.257 14.545 1.00 82.25 85 ARG A C 1
ATOM 675 O O . ARG A 1 85 ? -10.667 15.342 15.093 1.00 82.25 85 ARG A O 1
ATOM 682 N N . ARG A 1 86 ? -10.414 13.116 15.239 1.00 80.00 86 ARG A N 1
ATOM 683 C CA . ARG A 1 86 ? -10.481 13.060 16.713 1.00 80.00 86 ARG A CA 1
ATOM 684 C C . ARG A 1 86 ? -9.356 13.857 17.366 1.00 80.00 86 ARG A C 1
ATOM 686 O O . ARG A 1 86 ? -9.621 14.582 18.317 1.00 80.00 86 ARG A O 1
ATOM 693 N N . ALA A 1 87 ? -8.139 13.777 16.834 1.00 80.88 87 ALA A N 1
ATOM 694 C CA . ALA A 1 87 ? -7.000 14.546 17.323 1.00 80.88 87 ALA A CA 1
ATOM 695 C C . ALA A 1 87 ? -7.187 16.061 17.134 1.00 80.88 87 ALA A C 1
ATOM 697 O O . ALA A 1 87 ? -6.714 16.824 17.965 1.00 80.88 87 ALA A O 1
ATOM 698 N N . LYS A 1 88 ? -7.891 16.500 16.084 1.00 77.00 88 LYS A N 1
ATOM 699 C CA . LYS A 1 88 ? -8.133 17.921 15.769 1.00 77.00 88 LYS A CA 1
ATOM 700 C C . LYS A 1 88 ? -9.417 18.493 16.400 1.00 77.00 88 LYS A C 1
ATOM 702 O O . LYS A 1 88 ? -9.624 19.703 16.363 1.00 77.00 88 LYS A O 1
ATOM 707 N N . CYS A 1 89 ? -10.303 17.658 16.948 1.00 77.88 89 CYS A N 1
ATOM 708 C CA . CYS A 1 89 ? -11.545 18.101 17.590 1.00 77.88 89 CYS A CA 1
ATOM 709 C C . CYS A 1 89 ? -11.319 18.634 19.019 1.00 77.88 89 CYS A C 1
ATOM 711 O O . CYS A 1 89 ? -10.268 18.439 19.624 1.00 77.88 89 CYS A O 1
ATOM 713 N N . LYS A 1 90 ? -12.328 19.318 19.577 1.00 69.88 90 LYS A N 1
ATOM 714 C CA . LYS A 1 90 ? -12.303 19.897 20.933 1.00 69.88 90 LYS A CA 1
ATOM 715 C C . LYS A 1 90 ? -12.040 18.793 21.977 1.00 69.88 90 LYS A C 1
ATOM 717 O O . LYS A 1 90 ? -12.832 17.863 22.078 1.00 69.88 90 LYS A O 1
ATOM 722 N N . GLY A 1 91 ? -10.929 18.890 22.716 1.00 71.06 91 GLY A N 1
ATOM 723 C CA . GLY A 1 91 ? -10.440 17.841 23.632 1.00 71.06 91 GLY A CA 1
ATOM 724 C C . GLY A 1 91 ? -9.434 16.850 23.020 1.00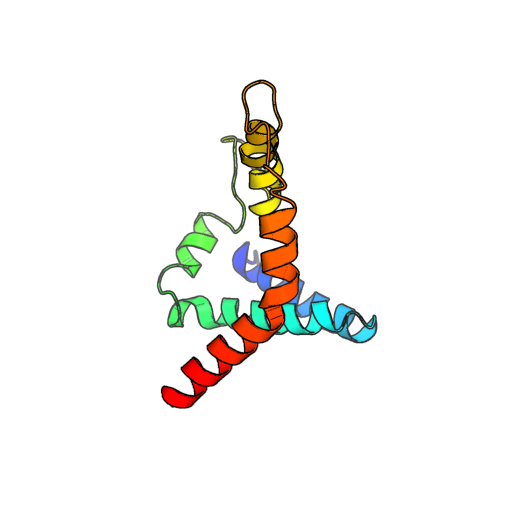 71.06 91 GLY A C 1
ATOM 725 O O . GLY A 1 91 ? -8.998 15.933 23.707 1.00 71.06 91 GLY A O 1
ATOM 726 N N . GLY A 1 92 ? -9.071 17.021 21.744 1.00 70.12 92 GLY A N 1
ATOM 727 C CA . GLY A 1 92 ? -8.011 16.280 21.060 1.00 70.12 92 GLY A CA 1
ATOM 728 C C . GLY A 1 92 ? -6.601 16.804 21.365 1.00 70.12 92 GLY A C 1
ATOM 729 O O . GLY A 1 92 ? -6.377 17.520 22.340 1.00 70.12 92 GLY A O 1
ATOM 730 N N . ILE A 1 93 ? -5.629 16.450 20.522 1.00 67.38 93 ILE A N 1
ATOM 731 C CA . ILE A 1 93 ? -4.229 16.868 20.660 1.00 67.38 93 ILE A CA 1
ATOM 732 C C . ILE A 1 93 ? -4.133 18.373 20.380 1.00 67.38 93 ILE A C 1
ATOM 734 O O . ILE A 1 93 ? -4.139 18.816 19.233 1.00 67.38 93 ILE A O 1
ATOM 738 N N . VAL A 1 94 ? -4.010 19.165 21.444 1.00 61.06 94 VAL A N 1
ATOM 739 C CA . VAL A 1 94 ? -3.752 20.606 21.376 1.00 61.06 94 VAL A CA 1
ATOM 740 C C . VAL A 1 94 ? -2.291 20.853 21.736 1.00 61.06 94 VAL A C 1
ATOM 742 O O . VAL A 1 94 ? -1.824 20.437 22.793 1.00 61.06 94 VAL A O 1
ATOM 745 N N . GLY A 1 95 ? -1.567 21.543 20.855 1.00 58.31 95 GLY A N 1
ATOM 746 C CA . GLY A 1 95 ? -0.168 21.889 21.084 1.00 58.31 95 GLY A CA 1
ATOM 747 C C . GLY A 1 95 ? 0.808 20.790 20.675 1.00 58.31 95 GLY A C 1
ATOM 748 O O . GLY A 1 95 ? 1.561 20.281 21.505 1.00 58.31 95 GLY A O 1
ATOM 749 N N . PHE A 1 96 ? 0.911 20.519 19.368 1.00 55.78 96 PHE A N 1
ATOM 750 C CA . PHE A 1 96 ? 2.234 20.211 18.822 1.00 55.78 96 PHE A CA 1
ATOM 751 C C . PHE A 1 96 ? 3.155 21.345 19.277 1.00 55.78 96 PHE A C 1
ATOM 753 O O . PHE A 1 96 ? 3.065 22.465 18.771 1.00 55.78 96 PHE A O 1
ATOM 760 N N . ARG A 1 97 ? 4.000 21.106 20.284 1.00 58.75 97 ARG A N 1
ATOM 761 C CA . ARG A 1 97 ? 5.025 22.085 20.618 1.00 58.75 97 ARG A CA 1
ATOM 762 C C . ARG A 1 97 ? 6.000 22.079 19.455 1.00 58.75 97 ARG A C 1
ATOM 764 O O . ARG A 1 97 ? 6.818 21.171 19.327 1.00 58.75 97 ARG A O 1
ATOM 771 N N . GLN A 1 98 ? 5.935 23.119 18.632 1.00 59.25 98 GLN A N 1
ATOM 772 C CA . GLN A 1 98 ? 7.093 23.579 17.887 1.00 59.25 98 GLN A CA 1
ATOM 773 C C . GLN A 1 98 ? 8.107 24.048 18.929 1.00 59.25 98 GLN A C 1
ATOM 775 O O . GLN A 1 98 ? 8.208 25.233 19.234 1.00 59.25 98 GLN A O 1
ATOM 780 N N . ASN A 1 99 ? 8.823 23.115 19.559 1.00 67.56 99 ASN A N 1
ATOM 781 C CA . ASN A 1 99 ? 10.056 23.489 20.221 1.00 67.56 99 ASN A CA 1
ATOM 782 C C . ASN A 1 99 ? 10.979 23.930 19.089 1.00 67.56 99 ASN A C 1
ATOM 784 O O . ASN A 1 99 ? 11.643 23.106 18.468 1.00 67.56 99 ASN A O 1
ATOM 788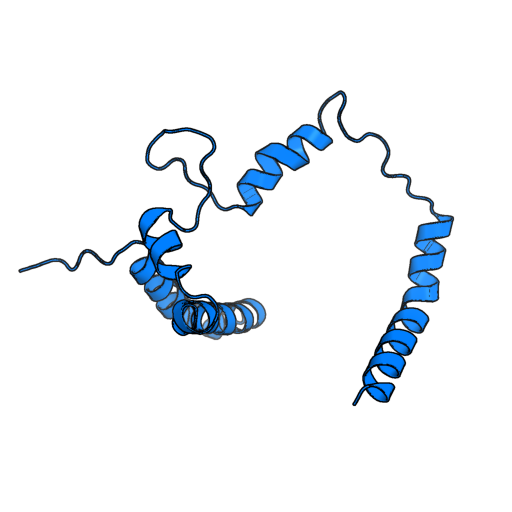 N N . LEU A 1 100 ? 10.929 25.222 18.774 1.00 72.00 100 LEU A N 1
ATOM 789 C CA . LEU A 1 100 ? 11.631 25.814 17.650 1.00 72.00 100 LEU A CA 1
ATOM 790 C C . LEU A 1 100 ? 13.131 25.529 17.775 1.00 72.00 100 LEU A C 1
ATOM 792 O O . LEU A 1 100 ? 13.765 25.178 16.790 1.00 72.00 100 LEU A O 1
ATOM 796 N N . ALA A 1 101 ? 13.671 25.525 18.997 1.00 76.75 101 ALA A N 1
ATOM 797 C CA . ALA A 1 101 ? 15.047 25.119 19.261 1.00 76.75 101 ALA A CA 1
ATOM 798 C C . ALA A 1 101 ? 15.301 23.634 18.942 1.00 76.75 101 ALA A C 1
ATOM 800 O O . ALA A 1 101 ? 16.314 23.313 18.327 1.00 76.75 101 ALA A O 1
ATOM 801 N N . ALA A 1 102 ? 14.392 22.721 19.295 1.00 73.25 102 ALA A N 1
ATOM 802 C CA . ALA A 1 102 ? 14.508 21.308 18.922 1.00 73.25 102 ALA A CA 1
ATOM 803 C C . ALA A 1 102 ? 14.329 21.084 17.412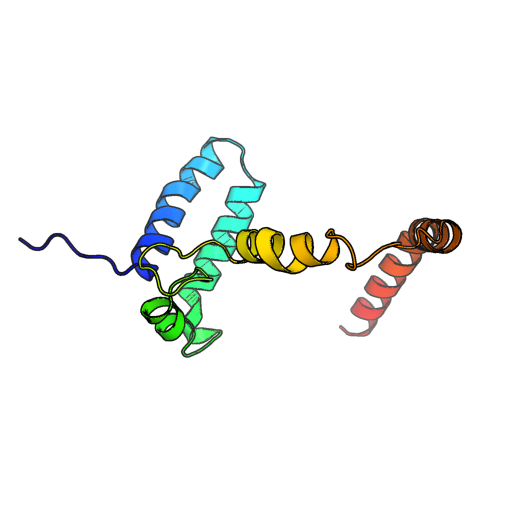 1.00 73.25 102 ALA A C 1
ATOM 805 O O . ALA A 1 102 ? 15.036 20.256 16.845 1.00 73.25 102 ALA A O 1
ATOM 806 N N . TYR A 1 103 ? 13.445 21.840 16.755 1.00 75.81 103 TYR A N 1
ATOM 807 C CA . TYR A 1 103 ? 13.258 21.816 15.305 1.00 75.81 103 TYR A CA 1
ATOM 808 C C . TYR A 1 103 ? 14.496 22.350 14.576 1.00 75.81 103 TYR A C 1
ATOM 810 O O . TYR A 1 103 ? 15.025 21.664 13.710 1.00 75.81 103 TYR A O 1
ATOM 818 N N . HIS A 1 104 ? 15.041 23.503 14.976 1.00 81.19 104 HIS A N 1
ATOM 819 C CA . HIS A 1 104 ? 16.299 24.020 14.432 1.00 81.19 104 HIS A CA 1
ATOM 820 C C . HIS A 1 104 ? 17.461 23.073 14.707 1.00 81.19 104 HIS A C 1
ATOM 822 O O . HIS A 1 104 ? 18.232 22.795 13.795 1.00 81.19 104 HIS A O 1
ATOM 828 N N . LYS A 1 105 ? 17.570 22.515 15.918 1.00 79.81 105 LYS A N 1
ATOM 829 C CA . LYS A 1 105 ? 18.590 21.508 16.234 1.00 79.81 105 LYS A CA 1
ATOM 830 C C . LYS A 1 105 ? 18.441 20.286 15.335 1.00 79.81 105 LYS A C 1
ATOM 832 O O . LYS A 1 105 ? 19.445 19.802 14.823 1.00 79.81 105 LYS A O 1
ATOM 837 N N . LEU A 1 106 ? 17.220 19.808 15.096 1.00 77.31 106 LEU A N 1
ATOM 838 C CA . LEU A 1 106 ? 16.959 18.709 14.169 1.00 77.31 106 LEU A CA 1
ATOM 839 C C . LEU A 1 106 ? 17.361 19.083 12.737 1.00 77.31 106 LEU A C 1
ATOM 841 O O . LEU A 1 106 ? 18.073 18.309 12.113 1.00 77.31 106 LEU A O 1
ATOM 845 N N . CYS A 1 107 ? 16.977 20.261 12.242 1.00 82.19 107 CYS A N 1
ATOM 846 C CA . CYS A 1 107 ? 17.314 20.742 10.901 1.00 82.19 107 CYS A CA 1
ATOM 847 C C . CYS A 1 107 ? 18.828 20.904 10.698 1.00 82.19 107 CYS A C 1
ATOM 849 O O . CYS A 1 107 ? 19.357 20.427 9.699 1.00 82.19 107 CYS A O 1
ATOM 851 N N . ILE A 1 108 ? 19.532 21.507 11.663 1.00 84.56 108 ILE A N 1
ATOM 852 C CA . ILE A 1 108 ? 20.987 21.721 11.626 1.00 84.56 108 ILE A CA 1
ATOM 853 C C . ILE A 1 108 ? 21.732 20.385 11.724 1.00 84.56 108 ILE A C 1
ATOM 855 O O . ILE A 1 108 ? 22.671 20.133 10.976 1.00 84.56 108 ILE A O 1
ATOM 859 N N . THR A 1 109 ? 21.307 19.494 12.624 1.00 87.12 109 THR A N 1
ATOM 860 C CA . THR A 1 109 ? 21.993 18.207 12.842 1.00 87.12 109 THR A CA 1
ATOM 8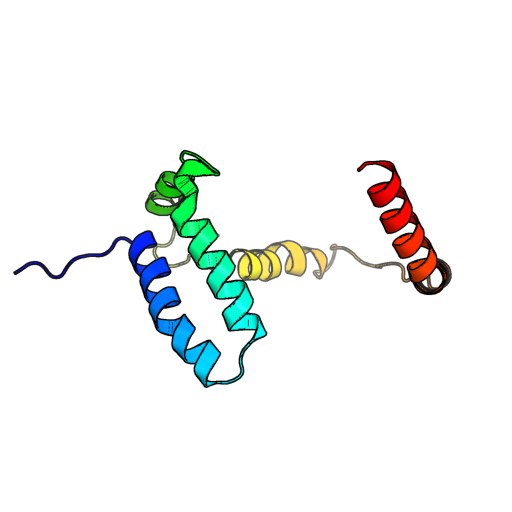61 C C . THR A 1 109 ? 21.542 17.103 11.885 1.00 87.12 109 THR A C 1
ATOM 863 O O . THR A 1 109 ? 22.086 16.000 11.941 1.00 87.12 109 THR A O 1
ATOM 866 N N . ARG A 1 110 ? 20.580 17.373 10.988 1.00 83.69 110 ARG A N 1
ATOM 867 C CA . ARG A 1 110 ? 20.009 16.382 10.062 1.00 83.69 110 ARG A CA 1
ATOM 868 C C . ARG A 1 110 ? 21.071 15.740 9.177 1.00 83.69 110 ARG A C 1
ATOM 870 O O . ARG A 1 110 ? 21.079 14.521 9.051 1.00 83.69 110 ARG A O 1
ATOM 877 N N . HIS A 1 111 ? 21.961 16.546 8.596 1.00 83.62 111 HIS A N 1
ATOM 878 C CA . HIS A 1 111 ? 23.028 16.049 7.725 1.00 83.62 111 HIS A CA 1
ATOM 879 C C . HIS A 1 111 ? 24.020 15.165 8.496 1.00 83.62 111 HIS A C 1
ATOM 881 O O . HIS A 1 111 ? 24.295 14.046 8.080 1.00 83.62 111 HIS A O 1
ATOM 887 N N . ASN A 1 112 ? 24.442 15.597 9.687 1.00 84.50 112 ASN A N 1
ATOM 888 C CA . ASN A 1 112 ? 25.337 14.810 10.544 1.00 84.50 112 ASN A CA 1
ATOM 889 C C . ASN A 1 112 ? 24.709 13.478 10.975 1.00 84.50 112 ASN A C 1
ATOM 891 O O . ASN A 1 112 ? 25.388 12.459 11.024 1.00 84.50 112 ASN A O 1
ATOM 895 N N . ARG A 1 113 ? 23.402 13.465 11.254 1.00 80.38 113 ARG A N 1
ATOM 896 C CA . ARG A 1 113 ? 22.659 12.238 11.576 1.00 80.38 113 ARG A CA 1
ATOM 897 C C . ARG A 1 113 ? 22.544 11.290 10.383 1.00 80.38 113 ARG A C 1
ATOM 899 O O . ARG A 1 113 ? 22.616 10.085 10.583 1.00 80.38 113 ARG A O 1
ATOM 906 N N . ALA A 1 114 ? 22.377 11.819 9.171 1.00 83.50 114 ALA A N 1
ATOM 907 C CA . ALA A 1 114 ? 22.370 11.014 7.952 1.00 83.50 114 ALA A CA 1
ATOM 908 C C . ALA A 1 114 ? 23.749 10.388 7.687 1.00 83.50 114 ALA A C 1
ATOM 910 O O . ALA A 1 114 ? 23.821 9.193 7.426 1.00 83.50 114 ALA A O 1
ATOM 911 N N . ASN A 1 115 ? 24.830 11.156 7.852 1.00 85.06 115 ASN A N 1
ATOM 912 C CA . ASN A 1 115 ? 26.199 10.649 7.706 1.00 85.06 115 ASN A CA 1
ATOM 913 C C . ASN A 1 115 ? 26.533 9.592 8.767 1.00 85.06 115 ASN A C 1
ATOM 915 O O . ASN A 1 115 ? 27.116 8.569 8.438 1.00 85.06 115 ASN A O 1
ATOM 919 N N . LEU A 1 116 ? 26.117 9.799 10.022 1.00 83.12 116 LEU A N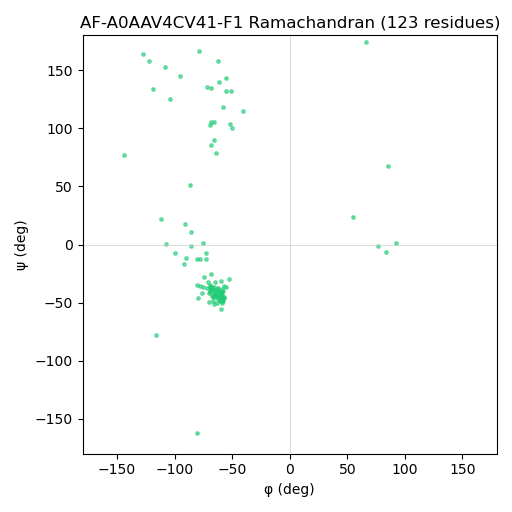 1
ATOM 920 C CA . LEU A 1 116 ? 26.271 8.796 11.079 1.00 83.12 116 LEU A CA 1
ATOM 921 C C . LEU A 1 116 ? 25.513 7.507 10.741 1.00 83.12 116 LEU A C 1
ATOM 923 O O . LEU A 1 116 ? 26.042 6.423 10.938 1.00 83.12 116 LEU A O 1
ATOM 927 N N . ALA A 1 117 ? 24.281 7.614 10.236 1.00 81.50 117 ALA A N 1
ATOM 928 C CA . ALA A 1 117 ? 23.513 6.446 9.824 1.00 81.50 117 ALA A CA 1
ATOM 929 C C . ALA A 1 117 ? 24.222 5.689 8.692 1.00 81.50 117 ALA A C 1
ATOM 931 O O . ALA A 1 117 ? 24.357 4.478 8.794 1.00 81.50 117 ALA A O 1
ATOM 932 N N . LEU A 1 118 ? 24.722 6.393 7.670 1.00 83.62 118 LEU A N 1
ATOM 933 C CA . LEU A 1 118 ? 25.496 5.792 6.577 1.00 83.62 118 LEU A CA 1
ATOM 934 C C . LEU A 1 118 ? 26.757 5.086 7.089 1.00 83.62 118 LEU A C 1
ATOM 936 O O . LEU A 1 118 ? 26.937 3.913 6.792 1.00 83.62 118 LEU A O 1
ATOM 940 N N . ALA A 1 119 ? 27.552 5.745 7.936 1.00 83.56 119 ALA A N 1
ATOM 941 C CA . ALA A 1 119 ? 28.749 5.151 8.531 1.00 83.56 119 ALA A CA 1
ATOM 942 C C . ALA A 1 119 ? 28.426 3.895 9.363 1.00 83.56 119 ALA A C 1
ATOM 944 O O . ALA A 1 119 ? 29.110 2.883 9.269 1.00 83.56 119 ALA A O 1
ATOM 945 N N . LEU A 1 120 ? 27.331 3.917 10.131 1.00 79.19 120 LEU A N 1
ATOM 946 C CA . LEU A 1 120 ? 26.873 2.755 10.901 1.00 79.19 120 LEU A CA 1
ATOM 947 C C . LEU A 1 120 ? 26.353 1.606 10.025 1.00 79.19 120 LEU A C 1
ATOM 949 O O . LEU A 1 120 ? 26.339 0.462 10.480 1.00 79.19 120 LEU A O 1
ATOM 953 N N . PHE A 1 121 ? 25.878 1.895 8.812 1.00 76.62 121 PHE A N 1
ATOM 954 C CA . PHE A 1 121 ? 25.500 0.870 7.839 1.00 76.62 121 PHE A CA 1
ATOM 955 C C . PHE A 1 121 ? 26.722 0.313 7.098 1.00 76.62 121 PHE A C 1
ATOM 957 O O . PHE A 1 121 ? 26.750 -0.885 6.837 1.00 76.62 121 PHE A O 1
ATOM 964 N N . GLU A 1 122 ? 27.732 1.140 6.818 1.00 71.50 122 GLU A N 1
ATOM 965 C CA . GLU A 1 122 ? 29.001 0.725 6.202 1.00 71.50 122 GLU A CA 1
ATOM 966 C C . GLU A 1 122 ? 29.848 -0.148 7.137 1.00 71.50 122 GLU A C 1
ATOM 968 O O . GLU A 1 122 ? 30.427 -1.125 6.685 1.00 71.50 122 GLU A O 1
ATOM 973 N N . GLU A 1 123 ? 29.860 0.122 8.446 1.00 66.19 123 GLU A N 1
ATOM 974 C CA . GLU A 1 123 ? 30.565 -0.720 9.432 1.00 66.19 123 GLU A CA 1
ATOM 975 C C . GLU A 1 123 ? 29.878 -2.072 9.714 1.00 66.19 123 GLU A C 1
ATOM 977 O O . GLU A 1 123 ? 30.414 -2.903 10.449 1.00 66.19 123 GLU A O 1
ATOM 982 N N . ARG A 1 124 ? 28.671 -2.298 9.177 1.00 54.66 124 ARG A N 1
ATOM 983 C CA . ARG A 1 124 ? 27.894 -3.538 9.360 1.00 54.66 124 ARG A CA 1
ATOM 984 C C . ARG A 1 124 ? 27.833 -4.428 8.112 1.00 54.66 124 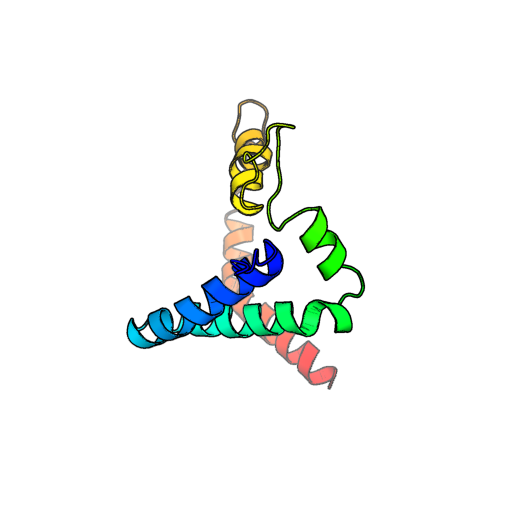ARG A C 1
ATOM 986 O O . ARG A 1 124 ? 27.162 -5.460 8.176 1.00 54.66 124 ARG A O 1
ATOM 993 N N . GLY A 1 125 ? 28.476 -4.029 7.012 1.00 48.88 125 GLY A N 1
ATOM 994 C CA . GLY A 1 125 ? 28.691 -4.851 5.811 1.00 48.88 125 GLY A CA 1
ATOM 995 C C . GLY A 1 125 ? 30.092 -5.440 5.789 1.00 48.88 125 GLY A C 1
ATOM 996 O O . GLY A 1 125 ? 30.223 -6.570 5.274 1.00 48.88 125 GLY A O 1
#